Protein AF-A0A034WWI6-F1 (afdb_monomer_lite)

Sequence (137 aa):
ERFEHYDGLQKTLFYADNMKVIGRQRTINGTMRFLEDMGDEQFMLSVEMWSAQHGDDRLKPLPMGVPRIRICEGLKTYFVKIVQPSLVQGENTDFPYIPEEGLCPLPKGEYYFKNLILNTDPWPTQVPNGILKTKMT

Radius of gyration: 17.16 Å; chains: 1; bounding box: 44×51×40 Å

Structure (mmCIF, N/CA/C/O backbone):
data_AF-A0A034WWI6-F1
#
_entry.id   AF-A0A034WWI6-F1
#
loop_
_atom_site.group_PDB
_atom_site.id
_atom_site.type_symbol
_atom_site.label_atom_id
_atom_site.label_alt_id
_atom_site.label_comp_id
_atom_site.label_asym_id
_atom_site.label_entity_id
_atom_site.label_seq_id
_atom_site.pdbx_PDB_ins_code
_atom_site.Cartn_x
_atom_site.Cartn_y
_atom_site.Cartn_z
_atom_site.occupancy
_atom_site.B_iso_or_equiv
_atom_site.auth_seq_id
_atom_site.auth_comp_id
_atom_site.auth_asym_id
_atom_site.auth_atom_id
_atom_site.pdbx_PDB_model_num
ATOM 1 N N . GLU A 1 1 ? -25.569 -37.791 18.685 1.00 36.06 1 GLU A N 1
ATOM 2 C CA . GLU A 1 1 ? -24.378 -36.921 18.764 1.00 36.06 1 GLU A CA 1
ATOM 3 C C . GLU A 1 1 ? -23.964 -36.579 17.339 1.00 36.06 1 GLU A C 1
ATOM 5 O O . GLU A 1 1 ? -23.924 -37.485 16.513 1.00 36.06 1 GLU A O 1
ATOM 10 N N . ARG A 1 2 ? -23.810 -35.294 16.999 1.00 35.59 2 ARG A N 1
ATOM 11 C CA . ARG A 1 2 ? -23.519 -34.844 15.628 1.00 35.59 2 ARG A CA 1
ATOM 12 C C . ARG A 1 2 ? -22.198 -34.088 15.649 1.00 35.59 2 ARG A C 1
ATOM 14 O O . ARG A 1 2 ? -22.027 -33.203 16.477 1.00 35.59 2 ARG A O 1
ATOM 21 N N . PHE A 1 3 ? -21.284 -34.447 14.756 1.00 47.00 3 PHE A N 1
ATOM 22 C CA . PHE A 1 3 ? -20.093 -33.642 14.516 1.00 47.00 3 PHE A CA 1
ATOM 23 C C . PHE A 1 3 ? -20.506 -32.390 13.741 1.00 47.00 3 PHE A C 1
ATOM 25 O O . PHE A 1 3 ? -21.072 -32.490 12.649 1.00 47.00 3 PHE A O 1
ATOM 32 N N . GLU A 1 4 ? -20.256 -31.227 14.331 1.00 62.34 4 GLU A N 1
ATOM 33 C CA . GLU A 1 4 ? -20.360 -29.934 13.664 1.00 62.34 4 GLU A CA 1
ATOM 34 C C . GLU A 1 4 ? -18.995 -29.564 13.082 1.00 62.34 4 GLU A C 1
ATOM 36 O O . GLU A 1 4 ? -17.949 -29.839 13.673 1.00 62.34 4 GLU A O 1
ATOM 41 N N . HIS A 1 5 ? -19.012 -28.983 11.887 1.00 45.97 5 HIS A N 1
ATOM 42 C CA . HIS A 1 5 ? -17.833 -28.363 11.302 1.00 45.97 5 HIS A CA 1
ATOM 43 C C . HIS A 1 5 ? -17.770 -26.916 11.792 1.00 45.97 5 HIS A C 1
ATOM 45 O O . HIS A 1 5 ? -18.799 -26.256 11.914 1.00 45.97 5 HIS A O 1
ATOM 51 N N . TYR A 1 6 ? -16.562 -26.427 12.057 1.00 54.56 6 TYR A N 1
ATOM 52 C CA . TYR A 1 6 ? -16.308 -25.000 12.217 1.00 54.56 6 TYR A CA 1
ATOM 53 C C . TYR A 1 6 ? -15.925 -24.446 10.847 1.00 54.56 6 TYR A C 1
ATOM 55 O O . TYR A 1 6 ? -15.015 -24.982 10.208 1.00 54.56 6 TYR A O 1
ATOM 63 N N . ASP A 1 7 ? -16.609 -23.399 10.390 1.00 50.31 7 ASP A N 1
ATOM 64 C CA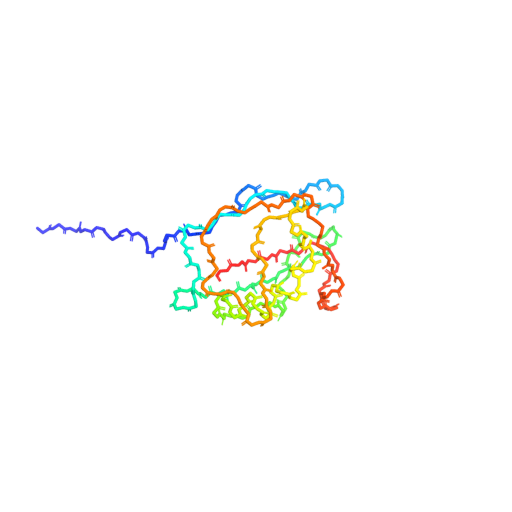 . ASP A 1 7 ? -16.199 -22.677 9.187 1.00 50.31 7 ASP A CA 1
ATOM 65 C C . ASP A 1 7 ? -14.749 -22.183 9.330 1.00 50.31 7 ASP A C 1
ATOM 67 O O . ASP A 1 7 ? -14.300 -21.779 10.407 1.00 50.31 7 ASP A O 1
ATOM 71 N N . GLY A 1 8 ? -13.992 -22.248 8.232 1.00 54.09 8 GLY A N 1
ATOM 72 C CA . GLY A 1 8 ? -12.591 -21.831 8.185 1.00 54.09 8 GLY A CA 1
ATOM 73 C C . GLY A 1 8 ? -12.384 -20.383 8.657 1.00 54.09 8 GLY A C 1
ATOM 74 O O . GLY A 1 8 ? -13.111 -19.470 8.278 1.00 54.09 8 GLY A O 1
ATOM 75 N N . LEU A 1 9 ? -11.349 -20.189 9.477 1.00 56.50 9 LEU A N 1
ATOM 76 C CA . LEU A 1 9 ? -11.201 -19.124 10.482 1.00 56.50 9 LEU A CA 1
ATOM 77 C C . LEU A 1 9 ? -10.818 -17.705 10.004 1.00 56.50 9 LEU A C 1
ATOM 79 O O . LEU A 1 9 ? -10.582 -16.849 10.855 1.00 56.50 9 LEU A O 1
ATOM 83 N N . GLN A 1 10 ? -10.718 -17.406 8.702 1.00 63.91 10 GLN A N 1
ATOM 84 C CA . GLN A 1 10 ? -10.258 -16.079 8.249 1.00 63.91 10 GLN A CA 1
ATOM 85 C C . GLN A 1 10 ? -11.050 -15.548 7.049 1.00 63.91 10 GLN A C 1
ATOM 87 O O . GLN A 1 10 ? -10.939 -16.040 5.930 1.00 63.91 10 GLN A O 1
ATOM 92 N N . LYS A 1 11 ? -11.835 -14.494 7.294 1.00 76.06 11 LYS A N 1
ATOM 93 C CA . LYS A 1 11 ? -12.540 -13.714 6.271 1.00 76.06 11 LYS A CA 1
ATOM 94 C C . LYS A 1 11 ? -11.542 -12.783 5.573 1.00 76.06 11 LYS A C 1
ATOM 96 O O . LYS A 1 11 ? -10.849 -12.016 6.235 1.00 76.06 11 LYS A O 1
ATOM 101 N N . THR A 1 12 ? -11.482 -12.809 4.242 1.00 82.44 12 THR A N 1
ATOM 102 C CA . THR A 1 12 ? -10.711 -11.822 3.468 1.00 82.44 12 THR A CA 1
ATOM 103 C C . THR A 1 12 ? -11.411 -10.463 3.526 1.00 82.44 12 THR A C 1
ATOM 105 O O . THR A 1 12 ? -12.553 -10.330 3.078 1.00 82.44 12 THR A O 1
ATOM 108 N N . LEU A 1 13 ? -10.729 -9.454 4.077 1.00 90.06 13 LEU A N 1
ATOM 109 C CA . LEU A 1 13 ? -11.262 -8.096 4.278 1.00 90.06 13 LEU A CA 1
ATOM 110 C C . LEU A 1 13 ? -10.624 -7.036 3.367 1.00 90.06 13 LEU A C 1
ATOM 112 O O . LEU A 1 13 ? -11.051 -5.883 3.382 1.00 90.06 13 LEU A O 1
ATOM 116 N N . PHE A 1 14 ? -9.648 -7.435 2.552 1.00 90.44 14 PHE A N 1
ATOM 117 C CA . PHE A 1 14 ? -8.951 -6.595 1.584 1.00 90.44 14 PHE A CA 1
ATOM 118 C C . PHE A 1 14 ? -8.958 -7.261 0.203 1.00 90.44 14 PHE A C 1
ATOM 120 O O . PHE A 1 14 ? -8.613 -8.436 0.084 1.00 90.44 14 PHE A O 1
ATOM 127 N N . TYR A 1 15 ? -9.338 -6.513 -0.833 1.00 92.44 15 TYR A N 1
ATOM 128 C CA . TYR A 1 15 ? -9.414 -6.983 -2.217 1.00 92.44 15 TYR A CA 1
ATOM 129 C C . TYR A 1 15 ? -8.686 -6.014 -3.149 1.00 92.44 15 TYR A C 1
ATOM 131 O O . TYR A 1 15 ? -8.833 -4.801 -3.023 1.00 92.44 15 TYR A O 1
ATOM 139 N N . ALA A 1 16 ? -7.920 -6.556 -4.095 1.00 91.38 16 ALA A N 1
ATOM 140 C CA . ALA A 1 16 ? -7.200 -5.800 -5.124 1.00 91.38 16 ALA A CA 1
ATOM 141 C C . ALA A 1 16 ? -7.230 -6.522 -6.486 1.00 91.38 16 ALA A C 1
ATOM 143 O O . ALA A 1 16 ? -6.345 -6.343 -7.317 1.00 91.38 16 ALA A O 1
ATOM 144 N N . ASP A 1 17 ? -8.233 -7.370 -6.718 1.00 90.06 17 ASP A N 1
ATOM 145 C CA . ASP A 1 17 ? -8.408 -8.170 -7.939 1.00 90.06 17 ASP A CA 1
ATOM 146 C C . ASP A 1 17 ? -8.613 -7.316 -9.202 1.00 90.06 17 ASP A C 1
ATOM 148 O O . ASP A 1 17 ? -8.259 -7.735 -10.306 1.00 90.06 17 ASP A O 1
ATOM 152 N N . ASN A 1 18 ? -9.092 -6.081 -9.037 1.00 91.00 18 ASN A N 1
ATOM 153 C CA . ASN A 1 18 ? -9.214 -5.110 -10.122 1.00 91.00 18 ASN A CA 1
ATOM 154 C C . ASN A 1 18 ? -7.908 -4.363 -10.437 1.00 91.00 18 ASN A C 1
ATOM 156 O O . ASN A 1 18 ? -7.879 -3.587 -11.393 1.00 91.00 18 ASN A O 1
ATOM 160 N N . MET A 1 19 ? -6.833 -4.583 -9.672 1.00 92.44 19 MET A N 1
ATOM 161 C CA . MET A 1 19 ? -5.548 -3.912 -9.862 1.00 92.44 19 MET A CA 1
ATOM 162 C C . MET A 1 19 ? -4.725 -4.557 -10.980 1.00 92.44 19 MET A C 1
ATOM 164 O O . MET A 1 19 ? -4.490 -5.765 -10.990 1.00 92.44 19 MET A O 1
ATOM 168 N N . LYS A 1 20 ? -4.248 -3.748 -11.930 1.00 92.81 20 LYS A N 1
ATOM 169 C CA . LYS A 1 20 ? -3.475 -4.200 -13.093 1.00 92.81 20 LYS A CA 1
ATOM 170 C C . LYS A 1 20 ? -2.311 -3.267 -13.384 1.00 92.81 20 LYS A C 1
ATOM 172 O O . LYS A 1 20 ? -2.443 -2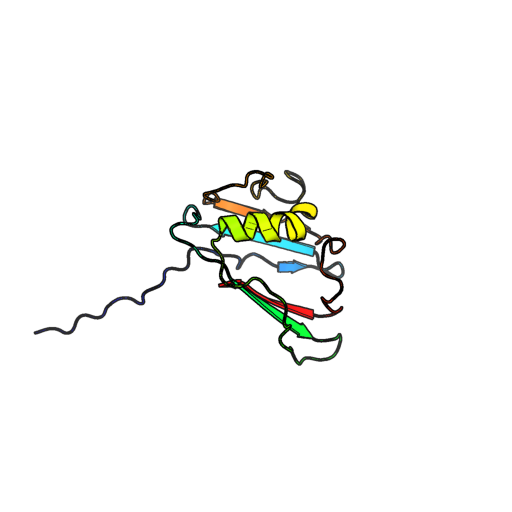.048 -13.317 1.00 92.81 20 LYS A O 1
ATOM 177 N N . VAL A 1 21 ? -1.191 -3.855 -13.797 1.00 90.50 21 VAL A N 1
ATOM 178 C CA . VAL A 1 21 ? -0.067 -3.123 -14.391 1.00 90.50 21 VAL A CA 1
ATOM 179 C C . VAL A 1 21 ? -0.289 -3.044 -15.902 1.00 90.50 21 VAL A C 1
ATOM 181 O O . VAL A 1 21 ? -0.380 -4.074 -16.571 1.00 90.50 21 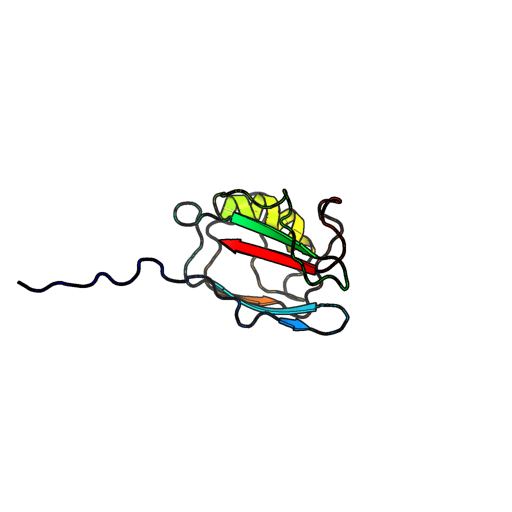VAL A O 1
ATOM 184 N N . ILE A 1 22 ? -0.384 -1.834 -16.448 1.00 90.50 22 ILE A N 1
ATOM 185 C CA . ILE A 1 22 ? -0.758 -1.564 -17.838 1.00 90.50 22 ILE A CA 1
ATOM 186 C C . ILE A 1 22 ? 0.417 -0.956 -18.612 1.00 90.50 22 ILE A C 1
ATOM 188 O O . ILE A 1 22 ? 1.129 -0.063 -18.150 1.00 90.50 22 ILE A O 1
ATOM 192 N N . GLY A 1 23 ? 0.586 -1.432 -19.848 1.00 83.31 23 GLY A N 1
ATOM 193 C CA . GLY A 1 23 ? 1.459 -0.817 -20.844 1.00 83.31 23 GLY A CA 1
ATOM 194 C C . GLY A 1 23 ? 2.959 -0.921 -20.550 1.00 83.31 23 GLY A C 1
ATOM 195 O O . GLY A 1 23 ? 3.413 -1.581 -19.614 1.00 83.31 23 GLY A O 1
ATOM 196 N N . ARG A 1 24 ? 3.755 -0.257 -21.399 1.00 80.50 24 ARG A N 1
ATOM 197 C CA . ARG A 1 24 ? 5.227 -0.264 -21.317 1.00 80.50 24 ARG A CA 1
ATOM 198 C C . ARG A 1 24 ? 5.760 0.559 -20.144 1.00 80.50 24 ARG A C 1
ATOM 200 O O . ARG A 1 24 ? 6.775 0.190 -19.569 1.00 80.50 24 ARG A O 1
ATOM 207 N N . GLN A 1 25 ? 5.065 1.639 -19.788 1.00 81.50 25 GLN A N 1
ATOM 208 C CA . GLN A 1 25 ? 5.399 2.492 -18.640 1.00 81.50 25 GLN A CA 1
ATOM 209 C C . GLN A 1 25 ? 5.064 1.841 -17.290 1.00 81.50 25 GLN A C 1
ATOM 211 O O . GLN A 1 25 ? 5.392 2.414 -16.260 1.00 81.50 25 GLN A O 1
ATOM 216 N N . ARG A 1 26 ? 4.449 0.645 -17.294 1.00 86.38 26 ARG A N 1
ATOM 217 C CA . ARG A 1 26 ? 4.087 -0.117 -16.090 1.00 86.38 26 ARG A CA 1
ATOM 218 C C . ARG A 1 26 ? 3.233 0.702 -15.116 1.00 86.38 26 ARG A C 1
ATOM 220 O O . ARG A 1 26 ? 3.471 0.682 -13.914 1.00 86.38 26 ARG A O 1
ATOM 227 N N . THR A 1 27 ? 2.229 1.401 -15.646 1.00 92.81 27 THR A N 1
ATOM 228 C CA . THR A 1 27 ? 1.289 2.163 -14.818 1.00 92.81 27 THR A CA 1
ATOM 229 C C . THR A 1 27 ? 0.347 1.220 -14.082 1.00 92.81 27 THR A C 1
ATOM 231 O O . THR A 1 27 ? -0.038 0.181 -14.611 1.00 92.81 27 THR A O 1
ATOM 234 N N . ILE A 1 28 ? -0.050 1.574 -12.868 1.00 94.38 28 ILE A N 1
ATOM 235 C CA . ILE A 1 28 ? -0.989 0.806 -12.057 1.00 94.38 28 ILE A CA 1
ATOM 236 C C . ILE A 1 28 ? -2.387 1.413 -12.224 1.00 94.38 28 ILE A C 1
ATOM 238 O O . ILE A 1 28 ? -2.570 2.626 -12.108 1.00 94.38 28 ILE A O 1
ATOM 242 N N . ASN A 1 29 ? -3.367 0.569 -12.540 1.00 95.44 29 ASN A N 1
ATOM 243 C CA . ASN A 1 29 ? -4.768 0.944 -12.703 1.00 95.44 29 ASN A CA 1
ATOM 244 C C . ASN A 1 29 ? -5.679 -0.078 -12.024 1.00 95.44 29 ASN A C 1
ATOM 246 O O . ASN A 1 29 ? -5.496 -1.278 -12.227 1.00 95.44 29 ASN A O 1
ATOM 250 N N . GLY A 1 30 ? -6.690 0.385 -11.295 1.00 95.38 30 GLY A N 1
ATOM 251 C CA . GLY A 1 30 ? -7.691 -0.484 -10.683 1.00 95.38 30 GLY A CA 1
ATOM 252 C C . GLY A 1 30 ? -8.271 0.084 -9.400 1.00 95.38 30 GLY A C 1
ATOM 253 O O . GLY A 1 30 ? -8.155 1.279 -9.133 1.00 95.38 30 GLY A O 1
ATOM 254 N N . THR A 1 31 ? -8.878 -0.789 -8.600 1.00 96.25 31 THR A N 1
ATOM 255 C CA . THR A 1 31 ? -9.426 -0.440 -7.287 1.00 96.25 31 THR A CA 1
ATOM 256 C C . THR A 1 31 ? -8.899 -1.363 -6.193 1.00 96.25 31 THR A C 1
ATOM 258 O O . THR A 1 31 ? -8.574 -2.528 -6.438 1.00 96.25 31 THR A O 1
ATOM 261 N N . MET A 1 32 ? -8.793 -0.820 -4.982 1.00 94.88 32 MET A N 1
ATOM 262 C CA . MET A 1 32 ? -8.564 -1.557 -3.742 1.00 94.88 32 MET A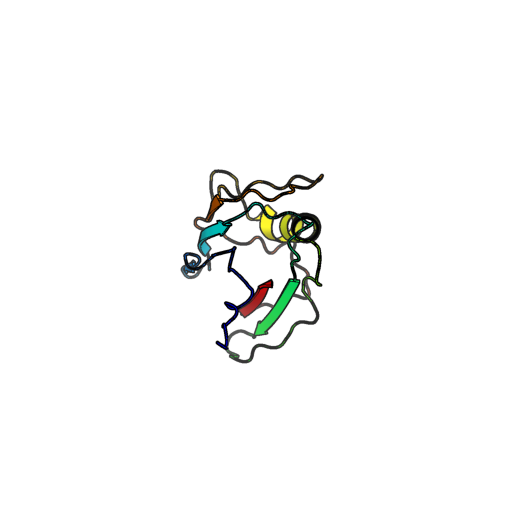 CA 1
ATOM 263 C C . MET A 1 32 ? -9.784 -1.397 -2.847 1.00 94.88 32 MET A C 1
ATOM 265 O O . MET A 1 32 ? -10.247 -0.279 -2.643 1.00 94.88 32 MET A O 1
ATOM 269 N N . ARG A 1 33 ? -10.283 -2.496 -2.285 1.00 96.31 33 ARG A N 1
ATOM 270 C CA . ARG A 1 33 ? -11.477 -2.499 -1.440 1.00 96.31 33 ARG A CA 1
ATOM 271 C C . ARG A 1 33 ? -11.175 -3.044 -0.051 1.00 96.31 33 ARG A C 1
ATOM 273 O O . ARG A 1 33 ? -10.757 -4.192 0.089 1.00 96.31 33 ARG A O 1
ATOM 280 N N . PHE A 1 34 ? -11.463 -2.234 0.959 1.00 94.75 34 PHE A N 1
ATOM 281 C CA . PHE A 1 34 ? -11.411 -2.561 2.380 1.00 94.75 34 PHE A CA 1
ATOM 282 C C . PHE A 1 34 ? -12.843 -2.742 2.888 1.00 94.75 34 PHE A C 1
ATOM 284 O O . PHE A 1 34 ? -13.676 -1.850 2.730 1.00 94.75 34 PHE A O 1
ATOM 291 N N . LEU A 1 35 ? -13.156 -3.905 3.460 1.00 94.31 35 LEU A N 1
ATOM 292 C CA . LEU A 1 35 ? -14.516 -4.214 3.922 1.00 94.31 35 LEU A CA 1
ATOM 293 C C . LEU A 1 35 ? -14.831 -3.671 5.322 1.00 94.31 35 LEU A C 1
ATOM 295 O O . LEU A 1 35 ? -16.003 -3.522 5.669 1.00 94.31 35 LEU A O 1
ATOM 299 N N . GLU A 1 36 ? -13.803 -3.389 6.117 1.00 94.94 36 GLU A N 1
ATOM 300 C CA . GLU A 1 36 ? -13.890 -2.944 7.509 1.00 94.94 36 GLU A CA 1
ATOM 301 C C . GLU A 1 36 ? -12.801 -1.894 7.768 1.00 94.94 36 GLU A C 1
ATOM 303 O O . GLU A 1 36 ? -11.831 -1.811 7.009 1.00 94.94 36 GLU A O 1
ATOM 308 N N . ASP A 1 37 ? -13.010 -1.048 8.779 1.00 96.25 37 ASP A N 1
ATOM 309 C CA . ASP A 1 37 ? -12.048 -0.006 9.137 1.00 96.25 37 ASP A CA 1
ATOM 310 C C . ASP A 1 37 ? -10.795 -0.686 9.706 1.00 96.25 37 ASP A C 1
ATOM 312 O O . ASP A 1 37 ? -10.877 -1.460 10.660 1.00 96.25 37 ASP A O 1
ATOM 316 N N . MET A 1 38 ? -9.630 -0.433 9.112 1.00 94.00 38 MET A N 1
ATOM 317 C CA . MET A 1 38 ? -8.404 -1.136 9.483 1.00 94.00 38 MET A CA 1
ATOM 318 C C . MET A 1 38 ? -7.706 -0.404 10.627 1.00 94.00 38 MET A C 1
ATOM 320 O O . MET A 1 38 ? -7.011 0.591 10.415 1.00 94.00 38 MET A O 1
ATOM 324 N N . GLY A 1 39 ? -7.918 -0.892 11.848 1.00 94.50 39 GLY A N 1
ATOM 325 C CA . GLY A 1 39 ? -7.274 -0.400 13.064 1.00 94.50 39 GLY A CA 1
ATOM 326 C C . GLY A 1 39 ? -6.168 -1.315 13.597 1.00 94.50 39 GLY A C 1
ATOM 327 O O . GLY A 1 39 ? -6.162 -2.528 13.379 1.00 94.50 39 GLY A O 1
ATOM 328 N N . ASP A 1 40 ? -5.263 -0.725 14.371 1.00 94.25 40 ASP A N 1
ATOM 329 C CA . ASP A 1 40 ? -4.102 -1.393 14.976 1.00 94.25 40 ASP A CA 1
ATOM 330 C C . ASP A 1 40 ? -4.444 -2.507 15.979 1.00 94.25 40 ASP A C 1
ATOM 332 O O . ASP A 1 40 ? -3.651 -3.427 16.168 1.00 94.25 40 ASP A O 1
ATOM 336 N N . GLU A 1 41 ? -5.624 -2.452 16.600 1.00 92.25 41 GLU A N 1
ATOM 337 C CA . GLU A 1 41 ? -6.082 -3.463 17.565 1.00 92.25 41 GLU A CA 1
ATOM 338 C C . GLU A 1 41 ? -6.415 -4.809 16.903 1.00 92.25 41 GLU A C 1
ATOM 340 O O . GLU A 1 41 ? -6.383 -5.858 17.544 1.00 92.25 41 GLU A O 1
ATOM 345 N N . GLN A 1 42 ? -6.760 -4.789 15.613 1.00 90.50 42 GLN A N 1
ATOM 346 C CA . GLN A 1 42 ? -7.297 -5.949 14.896 1.00 90.50 42 GLN A CA 1
ATOM 347 C C . GLN A 1 42 ? -6.364 -6.438 13.789 1.00 90.50 42 GLN A C 1
ATOM 349 O O . GLN A 1 42 ? -6.380 -7.624 13.451 1.00 90.50 42 GLN A O 1
ATOM 354 N N . PHE A 1 43 ? -5.548 -5.543 13.226 1.00 92.44 43 PHE A N 1
ATOM 355 C CA . PHE A 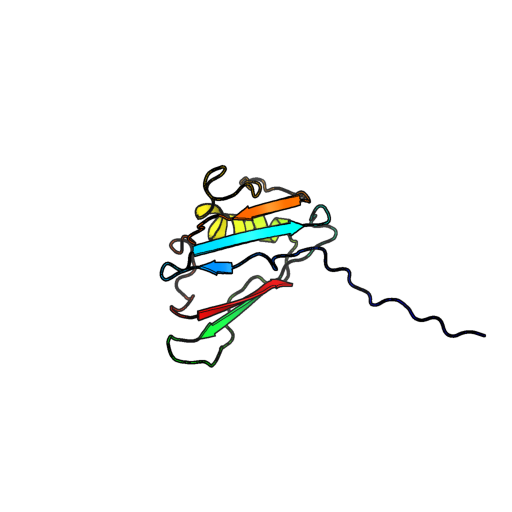1 43 ? -4.809 -5.814 12.003 1.00 92.44 43 PHE A CA 1
ATOM 356 C C . PHE A 1 43 ? -3.310 -5.591 12.163 1.00 92.44 43 PHE A C 1
ATOM 358 O O . PHE A 1 43 ? -2.829 -4.541 12.592 1.00 92.44 43 PHE A O 1
ATOM 365 N N . MET A 1 44 ? -2.568 -6.601 11.724 1.00 94.50 44 MET A N 1
ATOM 366 C CA . MET A 1 44 ? -1.124 -6.551 11.551 1.00 94.50 44 MET A CA 1
ATOM 367 C C . MET A 1 44 ? -0.819 -6.605 10.056 1.00 94.50 44 MET A C 1
ATOM 369 O O . MET A 1 44 ? -1.569 -7.207 9.296 1.00 94.50 44 MET A O 1
ATOM 373 N N . LEU A 1 45 ? 0.295 -6.005 9.661 1.00 93.44 45 LEU A N 1
ATOM 374 C CA . LEU A 1 45 ? 0.837 -6.012 8.315 1.00 93.44 45 LEU A CA 1
ATOM 375 C C . LEU A 1 45 ? 2.242 -6.608 8.345 1.00 93.44 45 LEU A C 1
ATOM 377 O O . LEU A 1 45 ? 3.060 -6.285 9.205 1.00 93.44 45 LEU A O 1
ATOM 381 N N . SER A 1 46 ? 2.545 -7.431 7.359 1.00 94.56 46 SER A N 1
ATOM 382 C CA . SER A 1 46 ? 3.892 -7.854 7.008 1.00 94.56 46 SER A CA 1
ATOM 383 C C . SER A 1 46 ? 4.056 -7.821 5.495 1.00 94.56 46 SER A C 1
ATOM 385 O O . SER A 1 46 ? 3.098 -8.039 4.750 1.00 94.56 46 SER A O 1
ATOM 387 N N . VAL A 1 47 ? 5.269 -7.526 5.031 1.00 94.12 47 VAL A N 1
ATOM 388 C CA . VAL A 1 47 ? 5.601 -7.528 3.606 1.00 94.12 47 VAL A CA 1
ATOM 389 C C . VAL A 1 47 ? 6.881 -8.312 3.398 1.00 94.12 47 VAL A C 1
ATOM 391 O O . VAL A 1 47 ? 7.955 -7.898 3.828 1.00 94.12 47 VAL A O 1
ATOM 394 N N . GLU A 1 48 ? 6.761 -9.428 2.697 1.00 94.94 48 GLU A N 1
ATOM 395 C CA . GLU A 1 48 ? 7.886 -10.215 2.208 1.00 94.94 48 GLU A CA 1
ATOM 396 C C . GLU A 1 48 ? 8.152 -9.855 0.742 1.00 94.94 48 GLU A C 1
ATOM 398 O O . GLU A 1 48 ? 7.212 -9.603 -0.022 1.00 94.94 48 GLU A O 1
ATOM 403 N N . MET A 1 49 ? 9.421 -9.827 0.331 1.00 93.31 49 MET A N 1
ATOM 404 C CA . MET A 1 49 ? 9.802 -9.412 -1.018 1.00 93.31 49 MET A CA 1
ATOM 405 C C . MET A 1 49 ? 10.743 -10.408 -1.686 1.00 93.31 49 MET A C 1
ATOM 407 O O . MET A 1 49 ? 11.622 -10.992 -1.056 1.00 93.31 49 MET A O 1
ATOM 411 N N . TRP A 1 50 ? 10.584 -10.555 -2.997 1.00 93.75 50 TRP A N 1
ATOM 412 C CA . TRP A 1 50 ? 11.452 -11.333 -3.869 1.00 93.75 50 TRP A CA 1
ATOM 413 C C . TRP A 1 50 ? 11.778 -10.525 -5.112 1.00 93.75 50 TRP A C 1
ATOM 415 O O . TRP A 1 50 ? 10.942 -9.764 -5.596 1.00 93.75 50 TRP A O 1
ATOM 425 N N . SER A 1 51 ? 12.962 -10.740 -5.672 1.00 92.25 51 SER A N 1
ATOM 426 C CA . SER A 1 51 ? 13.355 -10.124 -6.936 1.00 92.25 51 SER A CA 1
ATOM 427 C C . SER A 1 51 ? 13.846 -11.148 -7.943 1.00 92.25 51 SER A C 1
ATOM 429 O O . SER A 1 51 ? 14.382 -12.195 -7.575 1.00 92.25 51 SER A O 1
ATOM 431 N N . ALA A 1 52 ? 13.674 -10.825 -9.217 1.00 90.75 52 ALA A N 1
ATOM 432 C CA . ALA A 1 52 ? 14.312 -11.515 -10.323 1.00 90.75 52 ALA A CA 1
ATOM 433 C C . ALA A 1 52 ? 14.880 -10.487 -11.309 1.00 90.75 52 ALA A C 1
ATOM 435 O O . ALA A 1 52 ? 14.282 -9.430 -11.539 1.00 90.75 52 ALA A O 1
ATOM 436 N N . GLN A 1 53 ? 16.049 -10.784 -11.877 1.00 86.19 53 GLN A N 1
ATOM 437 C CA . GLN A 1 53 ? 16.651 -9.934 -12.903 1.00 86.19 53 GLN A CA 1
ATOM 438 C C . GLN A 1 53 ? 15.891 -10.069 -14.225 1.00 86.19 53 GLN A C 1
ATOM 440 O O . GLN A 1 53 ? 15.181 -11.043 -14.463 1.00 86.19 53 GLN A O 1
ATOM 445 N N . HIS A 1 54 ? 16.027 -9.077 -15.104 1.00 75.19 54 HIS A N 1
ATOM 446 C CA . HIS A 1 54 ? 15.361 -9.115 -16.401 1.00 75.19 54 HIS A CA 1
ATOM 447 C C . HIS A 1 54 ? 15.845 -10.319 -17.228 1.00 75.19 54 HIS A C 1
ATOM 449 O O . HIS A 1 54 ? 17.037 -10.434 -17.502 1.00 75.19 54 HIS A O 1
ATOM 455 N N . GLY A 1 55 ? 14.923 -11.204 -17.617 1.00 74.56 55 GLY A N 1
ATOM 456 C CA . GLY A 1 55 ? 15.238 -12.436 -18.351 1.00 74.56 55 GLY A CA 1
ATOM 457 C C . GLY A 1 55 ? 15.600 -13.644 -17.477 1.00 74.56 55 GLY A C 1
ATOM 458 O O . GLY A 1 55 ? 15.909 -14.697 -18.028 1.00 74.56 55 GLY A O 1
ATOM 459 N N . ASP A 1 56 ? 15.551 -13.516 -16.146 1.00 78.00 56 ASP A N 1
ATOM 460 C CA . ASP A 1 56 ? 15.605 -14.639 -15.205 1.00 78.00 56 ASP A CA 1
ATOM 461 C C . ASP A 1 56 ? 14.219 -14.828 -14.572 1.00 78.00 56 ASP A C 1
ATOM 463 O O . ASP A 1 56 ? 13.659 -13.898 -13.993 1.00 78.00 56 ASP A O 1
ATOM 467 N N . ASP A 1 57 ? 13.666 -16.035 -14.659 1.00 78.25 57 ASP A N 1
ATOM 468 C CA . ASP A 1 57 ? 12.362 -16.361 -14.071 1.00 78.25 57 ASP A CA 1
ATOM 469 C C . ASP A 1 57 ? 12.472 -16.767 -12.585 1.00 78.25 57 ASP A C 1
ATOM 471 O O . ASP A 1 57 ? 11.470 -17.052 -11.922 1.00 78.25 57 ASP A O 1
ATOM 475 N N . ARG A 1 58 ? 13.689 -16.814 -12.021 1.00 87.56 58 ARG A N 1
ATOM 476 C CA . ARG A 1 58 ? 13.926 -17.252 -10.638 1.00 87.56 58 ARG A CA 1
ATOM 477 C C . ARG A 1 58 ? 13.829 -16.097 -9.646 1.00 87.56 58 ARG A C 1
ATOM 479 O O . ARG A 1 58 ? 14.776 -15.343 -9.435 1.00 87.56 58 ARG A O 1
ATOM 486 N N . LEU A 1 59 ? 12.702 -16.037 -8.944 1.00 90.44 59 LEU A N 1
ATOM 487 C CA . LEU A 1 59 ? 12.493 -15.139 -7.809 1.00 90.44 59 LEU A CA 1
ATOM 488 C C . LEU A 1 59 ? 13.352 -15.548 -6.604 1.00 90.44 59 LEU A C 1
ATOM 490 O O . LEU A 1 59 ? 13.195 -16.640 -6.057 1.00 90.44 59 LEU A O 1
ATOM 494 N N . LYS A 1 60 ? 14.229 -14.650 -6.153 1.00 92.06 60 LYS A N 1
ATOM 495 C CA . LYS A 1 60 ? 15.063 -14.822 -4.954 1.00 92.06 60 LYS A CA 1
ATOM 496 C C . LYS A 1 60 ? 14.547 -13.935 -3.823 1.00 92.06 60 LYS A C 1
ATOM 498 O O . LYS A 1 60 ? 14.240 -12.772 -4.093 1.00 92.06 60 LYS A O 1
ATOM 503 N N . PRO A 1 61 ? 14.445 -14.446 -2.583 1.00 92.94 61 PRO A N 1
ATOM 504 C CA . PRO A 1 61 ? 13.996 -13.641 -1.455 1.00 92.94 61 PRO A CA 1
ATOM 505 C C . PRO A 1 61 ? 14.974 -12.494 -1.216 1.00 92.94 61 PRO A C 1
ATOM 507 O O . PRO A 1 61 ? 16.191 -12.671 -1.299 1.00 92.94 61 PRO A O 1
ATOM 510 N N . LEU A 1 62 ? 14.432 -11.320 -0.921 1.00 91.44 62 LEU A N 1
ATOM 511 C CA . LEU A 1 62 ? 15.210 -10.186 -0.463 1.00 91.44 62 LEU A CA 1
ATOM 512 C C . LEU A 1 62 ? 15.238 -10.188 1.071 1.00 91.44 62 LEU A C 1
ATOM 514 O O . LEU A 1 62 ? 14.218 -10.469 1.697 1.00 91.44 62 LEU A O 1
ATOM 518 N N . PRO A 1 63 ? 16.369 -9.826 1.700 1.00 87.25 63 PRO A N 1
ATOM 519 C CA . PRO A 1 63 ? 16.460 -9.702 3.158 1.00 87.25 63 PRO A CA 1
ATOM 520 C C . PRO A 1 63 ? 15.709 -8.473 3.699 1.00 87.25 63 PRO A C 1
ATOM 522 O O . PRO A 1 63 ? 15.752 -8.194 4.893 1.00 87.25 63 PRO A O 1
ATOM 525 N N . MET A 1 64 ? 15.058 -7.712 2.819 1.00 86.00 64 MET A N 1
ATOM 526 C CA . MET A 1 64 ? 14.345 -6.483 3.126 1.00 86.00 64 MET A CA 1
ATOM 527 C C . MET A 1 64 ? 12.842 -6.675 2.903 1.00 86.00 64 MET A C 1
ATOM 529 O O . MET A 1 64 ? 12.417 -7.414 2.015 1.00 86.00 64 MET A O 1
ATOM 533 N N . GLY A 1 65 ? 12.045 -5.992 3.715 1.00 88.56 65 GLY A N 1
ATOM 534 C CA . GLY A 1 65 ? 10.596 -6.127 3.779 1.00 88.56 65 GLY A CA 1
ATOM 535 C C . GLY A 1 65 ? 10.049 -5.331 4.956 1.00 88.56 65 GLY A C 1
ATOM 536 O O . GLY A 1 65 ? 10.780 -4.566 5.591 1.00 88.56 65 GLY A O 1
ATOM 537 N N . VAL A 1 66 ? 8.774 -5.531 5.262 1.00 92.56 66 VAL A N 1
ATOM 538 C CA . VAL A 1 66 ? 8.148 -4.985 6.466 1.00 92.56 66 VAL A CA 1
ATOM 539 C C . VAL A 1 66 ? 7.966 -6.142 7.446 1.00 92.56 66 VAL A C 1
ATOM 541 O O . VAL A 1 66 ? 7.204 -7.066 7.136 1.00 92.56 66 VAL A O 1
ATOM 544 N N . PRO A 1 67 ? 8.668 -6.151 8.597 1.00 93.56 67 PRO A N 1
ATOM 545 C CA . PRO A 1 67 ? 8.404 -7.144 9.629 1.00 93.56 67 PRO A CA 1
ATOM 546 C C . PRO A 1 67 ? 6.971 -6.977 10.138 1.00 93.56 67 PRO A C 1
ATOM 548 O O . PRO A 1 67 ? 6.368 -5.919 9.972 1.00 93.56 67 PRO A O 1
ATOM 551 N N . ARG A 1 68 ? 6.427 -8.016 10.776 1.00 95.25 68 ARG A N 1
ATOM 552 C CA . ARG A 1 68 ? 5.061 -7.976 11.305 1.00 95.25 68 ARG A CA 1
ATOM 553 C C . ARG A 1 68 ? 4.891 -6.789 12.263 1.00 95.25 68 ARG A C 1
ATOM 555 O O . ARG A 1 68 ? 5.475 -6.779 13.342 1.00 95.25 68 ARG A O 1
ATOM 562 N N . ILE A 1 69 ? 4.078 -5.821 11.859 1.00 96.00 69 ILE A N 1
ATOM 563 C CA . ILE A 1 69 ? 3.846 -4.540 12.536 1.00 96.00 69 ILE A CA 1
ATOM 564 C C . ILE A 1 69 ? 2.347 -4.237 12.548 1.00 96.00 69 ILE A C 1
ATOM 566 O O . ILE A 1 69 ? 1.604 -4.814 11.759 1.00 96.00 69 ILE A O 1
ATOM 570 N N . ARG A 1 70 ? 1.872 -3.369 13.440 1.00 95.75 70 ARG A N 1
ATOM 571 C CA . ARG A 1 70 ? 0.470 -2.928 13.415 1.00 95.75 70 ARG A CA 1
ATOM 572 C C . ARG A 1 70 ? 0.185 -2.146 12.131 1.00 95.75 70 ARG A C 1
ATOM 574 O O . ARG A 1 70 ? 1.071 -1.447 11.636 1.00 95.75 70 ARG A O 1
ATOM 581 N N . ILE A 1 71 ? -1.003 -2.307 11.547 1.00 94.19 71 ILE A N 1
ATOM 582 C CA . ILE A 1 71 ? -1.275 -1.826 10.184 1.00 94.19 71 ILE A CA 1
ATOM 583 C C . ILE A 1 71 ? -1.080 -0.311 10.026 1.00 94.19 71 ILE A C 1
ATOM 585 O O . ILE A 1 71 ? -0.415 0.113 9.082 1.00 94.19 71 ILE A O 1
ATOM 589 N N . CYS A 1 72 ? -1.575 0.506 10.953 1.00 94.38 72 CYS A N 1
ATOM 590 C CA . CYS A 1 72 ? -1.468 1.960 10.896 1.00 94.38 72 CYS A CA 1
ATOM 591 C C . CYS A 1 72 ? -0.028 2.416 11.143 1.00 94.38 72 CYS A C 1
ATOM 593 O O . CYS A 1 72 ? 0.463 3.322 10.468 1.00 94.38 72 CYS A O 1
ATOM 595 N N . GLU A 1 73 ? 0.692 1.743 12.042 1.00 94.50 73 GLU A N 1
ATOM 596 C CA . GLU A 1 73 ? 2.124 1.970 12.244 1.00 94.50 73 GLU A CA 1
ATOM 597 C C . GLU A 1 73 ? 2.932 1.632 10.978 1.00 94.50 73 GLU A C 1
ATOM 599 O O . GLU A 1 73 ? 3.823 2.391 10.584 1.00 94.50 73 GLU A O 1
ATOM 604 N N . GLY A 1 74 ? 2.581 0.545 10.287 1.00 93.88 74 GLY A N 1
ATOM 605 C CA . GLY A 1 74 ? 3.165 0.162 9.004 1.00 93.88 74 GLY A CA 1
ATOM 606 C C . GLY A 1 74 ? 2.879 1.183 7.899 1.00 93.88 74 GLY A C 1
ATOM 607 O O . GLY A 1 74 ? 3.792 1.572 7.166 1.00 93.88 74 GLY A O 1
ATOM 608 N N . LEU A 1 75 ? 1.641 1.676 7.810 1.00 94.69 75 LEU A N 1
ATOM 609 C CA . LEU A 1 75 ? 1.265 2.720 6.856 1.00 94.69 75 LEU A CA 1
ATOM 610 C C . LEU A 1 75 ? 2.039 4.024 7.118 1.00 94.69 75 LEU A C 1
ATOM 612 O O . LEU A 1 75 ? 2.664 4.578 6.214 1.00 94.69 75 LEU A O 1
ATOM 616 N N . LYS A 1 76 ? 2.090 4.475 8.372 1.00 94.81 76 LYS A N 1
ATOM 617 C CA . LYS A 1 76 ? 2.843 5.670 8.769 1.00 94.81 76 LYS A CA 1
ATOM 618 C C . LYS A 1 76 ? 4.347 5.532 8.507 1.00 94.81 76 LYS A C 1
ATOM 620 O O . LYS A 1 76 ? 4.989 6.472 8.046 1.00 94.81 76 LYS A O 1
ATOM 625 N N . THR A 1 77 ? 4.922 4.367 8.793 1.00 92.75 77 THR A N 1
ATOM 626 C CA . THR A 1 77 ? 6.376 4.157 8.712 1.00 92.75 77 THR A CA 1
ATOM 627 C C . THR A 1 77 ? 6.859 3.932 7.282 1.00 92.75 77 THR A C 1
ATOM 629 O O . THR A 1 77 ? 7.901 4.473 6.902 1.00 92.75 77 THR A O 1
ATOM 632 N N . TYR A 1 78 ? 6.121 3.140 6.499 1.00 93.00 78 TYR A N 1
ATOM 633 C CA . TYR A 1 78 ? 6.546 2.674 5.178 1.00 93.00 78 TYR A CA 1
ATOM 634 C C . TYR A 1 78 ? 5.714 3.275 4.044 1.00 93.00 78 TYR A C 1
ATOM 636 O O . TYR A 1 78 ? 6.288 3.831 3.109 1.00 93.00 78 TYR A O 1
ATOM 644 N N . PHE A 1 79 ? 4.380 3.212 4.113 1.00 93.75 79 PHE A N 1
ATOM 645 C CA . PHE A 1 79 ? 3.522 3.686 3.018 1.00 93.75 79 PHE A CA 1
ATOM 646 C C . PHE A 1 79 ? 3.696 5.186 2.762 1.00 93.75 79 PHE A C 1
ATOM 648 O O . PHE A 1 79 ? 3.917 5.574 1.615 1.00 93.75 79 PHE A O 1
ATOM 655 N N . VAL A 1 80 ? 3.694 6.013 3.814 1.00 94.75 80 VAL A N 1
ATOM 656 C CA . VAL A 1 80 ? 3.887 7.474 3.711 1.00 94.75 80 VAL A CA 1
ATOM 657 C C . VAL A 1 80 ? 5.207 7.839 3.025 1.00 94.75 80 VAL A C 1
ATOM 659 O O . VAL A 1 80 ? 5.277 8.831 2.307 1.00 94.75 80 VAL A O 1
ATOM 662 N N . LYS A 1 81 ? 6.257 7.031 3.206 1.00 92.31 81 LYS A N 1
ATOM 663 C CA . LYS A 1 81 ? 7.588 7.306 2.645 1.00 92.31 81 LYS A CA 1
ATOM 664 C C . LYS A 1 81 ? 7.772 6.754 1.236 1.00 92.31 81 LYS A C 1
ATOM 666 O O . LYS A 1 81 ? 8.458 7.373 0.434 1.00 92.31 81 LYS A O 1
ATOM 671 N N . ILE A 1 82 ? 7.199 5.586 0.949 1.00 91.31 82 ILE A N 1
ATOM 672 C CA . ILE A 1 82 ? 7.514 4.807 -0.258 1.00 91.31 82 ILE A CA 1
ATOM 673 C C . ILE A 1 82 ? 6.418 4.911 -1.320 1.00 91.31 82 ILE A C 1
ATOM 675 O O . ILE A 1 82 ? 6.717 4.968 -2.510 1.00 91.31 82 ILE A O 1
ATOM 679 N N . VAL A 1 83 ? 5.149 4.925 -0.908 1.00 93.31 83 VAL A N 1
ATOM 680 C CA . VAL A 1 83 ? 4.001 4.822 -1.822 1.00 93.31 83 VAL A CA 1
ATOM 681 C C . VAL A 1 83 ? 3.271 6.153 -1.945 1.00 93.31 83 VAL A C 1
ATOM 683 O O . VAL A 1 83 ? 3.039 6.605 -3.063 1.00 93.31 83 VAL A O 1
ATOM 686 N N . GLN A 1 84 ? 2.974 6.818 -0.824 1.00 95.56 84 GLN A N 1
ATOM 687 C CA . GLN A 1 84 ? 2.241 8.088 -0.796 1.00 95.56 84 GLN A CA 1
ATOM 688 C C . GLN A 1 84 ? 2.844 9.197 -1.679 1.00 95.56 84 GLN A C 1
ATOM 690 O O . GLN A 1 84 ? 2.055 9.904 -2.297 1.00 95.56 84 GLN A O 1
ATOM 695 N N . PRO A 1 85 ? 4.179 9.336 -1.855 1.00 96.12 85 PRO A N 1
ATOM 696 C CA . PRO A 1 85 ? 4.744 10.333 -2.774 1.00 96.12 85 PRO A CA 1
ATOM 697 C C . PRO A 1 85 ? 4.377 10.113 -4.248 1.00 96.12 85 PRO A C 1
ATOM 699 O O . PRO A 1 85 ? 4.589 10.996 -5.073 1.00 96.12 85 PRO A O 1
ATOM 702 N N . SER A 1 86 ? 3.856 8.933 -4.589 1.00 96.00 86 SER A N 1
ATOM 703 C CA . SER A 1 86 ? 3.348 8.606 -5.926 1.00 96.00 86 SER A CA 1
ATOM 704 C C . SER A 1 86 ? 1.874 8.992 -6.099 1.00 96.00 86 SER A C 1
ATOM 706 O O . SER A 1 86 ? 1.354 8.973 -7.214 1.00 96.00 86 SER A O 1
ATOM 708 N N . LEU A 1 87 ? 1.175 9.291 -5.001 1.00 96.19 87 LEU A N 1
ATOM 709 C CA . LEU A 1 87 ? -0.263 9.525 -4.970 1.00 96.19 87 LEU A CA 1
ATOM 710 C C . LEU A 1 87 ? -0.563 11.021 -5.021 1.00 96.19 87 LEU A C 1
ATOM 712 O O . LEU A 1 87 ? -0.104 11.792 -4.181 1.00 96.19 87 LEU A O 1
ATOM 716 N N . VAL A 1 88 ? -1.390 11.414 -5.983 1.00 95.75 88 VAL A N 1
ATOM 717 C CA . VAL A 1 88 ? -1.879 12.781 -6.148 1.00 95.75 88 VAL A CA 1
ATOM 718 C C . VAL A 1 88 ? -3.397 12.756 -6.019 1.00 95.75 88 VAL A C 1
ATOM 720 O O . VAL A 1 88 ? -4.108 12.216 -6.873 1.00 95.75 88 VAL A O 1
ATOM 723 N N . GLN A 1 89 ? -3.882 13.321 -4.911 1.00 94.56 89 GLN A N 1
ATOM 724 C CA . GLN A 1 89 ? -5.298 13.335 -4.548 1.00 94.56 89 GLN A CA 1
ATOM 725 C C . GLN A 1 89 ? -6.146 13.992 -5.637 1.00 94.56 89 GLN A C 1
ATOM 727 O O . GLN A 1 89 ? -5.855 15.106 -6.071 1.00 94.56 89 GLN A O 1
ATOM 732 N N . GLY A 1 90 ? -7.200 13.302 -6.071 1.00 92.12 90 GLY A N 1
ATOM 733 C CA . GLY A 1 90 ? -8.117 13.783 -7.107 1.00 92.12 90 GLY A CA 1
ATOM 734 C C . GLY A 1 90 ? -7.576 13.705 -8.539 1.00 92.12 90 GLY A C 1
ATOM 735 O O . GLY A 1 90 ? -8.339 13.927 -9.478 1.00 92.12 90 GLY A O 1
ATOM 736 N N . GLU A 1 91 ? -6.299 13.360 -8.729 1.00 96.06 91 GLU A N 1
ATOM 737 C CA . GLU A 1 91 ? -5.712 13.132 -10.052 1.00 96.06 91 GLU A CA 1
ATOM 738 C C . GLU A 1 91 ? -5.594 11.636 -10.348 1.00 96.06 91 GLU A C 1
ATOM 740 O O . GLU A 1 91 ? -6.182 11.138 -11.315 1.00 96.06 91 GLU A O 1
ATOM 745 N N . ASN A 1 92 ? -4.846 10.910 -9.511 1.00 96.50 92 ASN A N 1
ATOM 746 C CA . ASN A 1 92 ? -4.553 9.497 -9.733 1.00 96.50 92 ASN A CA 1
ATOM 747 C C . ASN A 1 92 ? -5.132 8.567 -8.661 1.00 96.50 92 ASN A C 1
ATOM 749 O O . ASN A 1 92 ? -5.096 7.354 -8.859 1.00 96.50 92 ASN A O 1
ATOM 753 N N . THR A 1 93 ? -5.690 9.100 -7.571 1.00 97.62 93 THR A N 1
ATOM 754 C CA . THR A 1 93 ? -6.346 8.311 -6.522 1.00 97.62 93 THR A CA 1
ATOM 755 C C . THR A 1 93 ? -7.293 9.152 -5.658 1.00 97.62 93 THR A C 1
ATOM 757 O O . THR A 1 93 ? -7.156 10.375 -5.580 1.00 97.62 93 THR A O 1
ATOM 760 N N . ASP A 1 94 ? -8.222 8.481 -4.981 1.00 97.31 94 ASP A N 1
ATOM 761 C CA . ASP A 1 94 ? -9.001 8.967 -3.833 1.00 97.31 94 ASP A CA 1
ATOM 762 C C . ASP A 1 94 ? -8.651 8.239 -2.519 1.00 97.31 94 ASP A C 1
ATOM 764 O O . ASP A 1 94 ? -9.341 8.403 -1.511 1.00 97.31 94 ASP A O 1
ATOM 768 N N . PHE A 1 95 ? -7.587 7.427 -2.513 1.00 96.50 95 PHE A N 1
ATOM 769 C CA . PHE A 1 95 ? -7.095 6.779 -1.302 1.00 96.50 95 PHE A CA 1
ATOM 770 C C . PHE A 1 95 ? -6.732 7.844 -0.261 1.00 96.50 95 PHE A C 1
ATOM 772 O O . PHE A 1 95 ? -6.040 8.800 -0.611 1.00 96.50 95 PHE A O 1
ATOM 779 N N . PRO A 1 96 ? -7.146 7.715 1.010 1.00 94.75 96 PRO A N 1
ATOM 780 C CA . PRO A 1 96 ? -6.999 8.786 1.982 1.00 94.75 96 PRO A CA 1
ATOM 781 C C . PRO A 1 96 ? -5.531 9.160 2.200 1.00 94.75 96 PRO A C 1
ATOM 783 O O . PRO A 1 96 ? -4.662 8.305 2.378 1.00 94.75 96 PRO A O 1
ATOM 786 N N . TYR A 1 97 ? -5.263 10.465 2.206 1.00 95.38 97 TYR A N 1
ATOM 787 C CA . TYR A 1 97 ? -3.945 10.986 2.542 1.00 95.38 97 TYR A CA 1
ATOM 788 C C . TYR A 1 97 ? -3.637 10.717 4.019 1.00 95.38 97 TYR A C 1
ATOM 790 O O . TYR A 1 97 ? -4.433 11.064 4.894 1.00 95.38 97 TYR A O 1
ATOM 798 N N . ILE A 1 98 ? -2.479 10.119 4.298 1.00 95.50 98 ILE A N 1
ATOM 799 C CA . ILE A 1 98 ? -2.036 9.802 5.655 1.00 95.50 98 ILE A CA 1
ATOM 800 C C . ILE A 1 98 ? -1.094 10.920 6.125 1.00 95.50 98 ILE A C 1
ATOM 802 O O . ILE A 1 98 ? -0.002 11.068 5.564 1.00 95.50 98 ILE A O 1
ATOM 806 N N . PRO A 1 99 ? -1.488 11.726 7.128 1.00 93.69 99 PRO A N 1
ATOM 807 C CA . PRO A 1 99 ? -0.657 12.808 7.640 1.00 93.69 99 PRO A CA 1
ATOM 808 C C . PRO A 1 99 ? 0.467 12.271 8.543 1.00 93.69 99 PRO A C 1
ATOM 810 O O . PRO A 1 99 ? 0.532 11.076 8.839 1.00 93.69 99 PRO A O 1
ATOM 813 N N . GLU A 1 100 ? 1.372 13.146 8.986 1.00 89.00 100 GLU A N 1
ATOM 814 C CA . GLU A 1 100 ? 2.545 12.752 9.783 1.00 89.00 100 GLU A CA 1
ATOM 815 C C . GLU A 1 100 ? 2.153 12.165 11.148 1.00 89.00 100 GLU A C 1
ATOM 817 O O . GLU A 1 100 ? 2.766 11.210 11.630 1.00 89.00 100 GLU A O 1
ATOM 822 N N . GLU A 1 101 ? 1.084 12.672 11.758 1.00 90.00 101 GLU A N 1
ATOM 823 C CA . GLU A 1 101 ? 0.490 12.103 12.964 1.00 90.00 101 GLU A CA 1
ATOM 824 C C . GLU A 1 101 ? -0.016 10.667 12.736 1.00 90.00 101 GLU A C 1
ATOM 826 O O . GLU A 1 101 ? 0.073 9.840 13.649 1.00 90.00 101 GLU A O 1
ATOM 831 N N . GLY A 1 102 ? -0.368 10.319 11.497 1.00 91.12 102 GLY A N 1
ATOM 832 C CA . GLY A 1 102 ? -0.933 9.041 11.078 1.00 91.12 102 GLY A CA 1
ATOM 833 C C . GLY A 1 102 ? -2.441 9.126 10.838 1.00 91.12 102 GLY A C 1
ATOM 834 O O . GLY A 1 102 ? -3.108 10.069 11.251 1.00 91.12 102 GLY A O 1
ATOM 835 N N . LEU A 1 103 ? -2.986 8.112 10.167 1.00 92.88 103 LEU A N 1
ATOM 836 C CA . LEU A 1 103 ? -4.421 7.953 9.943 1.00 92.88 103 LEU A CA 1
ATOM 837 C C . LEU A 1 103 ? -4.823 6.562 10.425 1.00 92.88 103 LEU A C 1
ATOM 839 O O . LEU A 1 103 ? -4.424 5.565 9.825 1.00 92.88 103 LEU A O 1
ATOM 843 N N . CYS A 1 104 ? -5.566 6.506 11.529 1.00 93.62 104 CYS A N 1
ATOM 844 C CA . CYS A 1 104 ? -6.050 5.256 12.101 1.00 93.62 104 CYS A CA 1
ATOM 845 C C . CYS A 1 104 ? -7.415 5.469 12.789 1.00 93.62 104 CYS A C 1
ATOM 847 O O . CYS A 1 104 ? -7.552 6.435 13.543 1.00 93.62 104 CYS A O 1
ATOM 849 N N . PRO A 1 105 ? -8.403 4.582 12.577 1.00 95.50 105 PRO A N 1
ATOM 850 C CA . PRO A 1 105 ? -8.353 3.464 11.637 1.00 95.50 105 PRO A CA 1
ATOM 851 C C . PRO A 1 105 ? -8.316 3.953 10.180 1.00 95.50 105 PRO A C 1
ATOM 853 O O . PRO A 1 105 ? -8.844 5.021 9.864 1.00 95.50 105 PRO A O 1
ATOM 856 N N . LEU A 1 106 ? -7.682 3.182 9.291 1.00 95.75 106 LEU A N 1
ATOM 857 C CA . LEU A 1 106 ? -7.804 3.427 7.855 1.00 95.75 106 LEU A CA 1
ATOM 858 C C . LEU A 1 106 ? -9.261 3.127 7.460 1.00 95.75 106 LEU A C 1
ATOM 860 O O . LEU A 1 106 ? -9.703 1.995 7.679 1.00 95.75 106 LEU A O 1
ATOM 864 N N . PRO A 1 107 ? -10.012 4.093 6.906 1.00 96.81 107 PRO A N 1
ATOM 865 C CA . PRO A 1 107 ? -11.431 3.893 6.652 1.00 96.81 107 PRO A CA 1
ATOM 866 C C . PRO A 1 107 ? -11.691 2.754 5.663 1.00 96.81 107 PRO A C 1
ATOM 868 O O . PRO A 1 107 ? -10.947 2.550 4.701 1.00 96.81 107 PRO A O 1
ATOM 871 N N . LYS A 1 108 ? -12.781 2.020 5.882 1.00 97.00 108 LYS A N 1
ATOM 872 C CA . LYS A 1 108 ? -13.306 1.076 4.900 1.00 97.00 108 LYS A CA 1
ATOM 873 C C . LYS A 1 108 ? -13.802 1.823 3.670 1.00 97.00 108 LYS A C 1
ATOM 875 O O . LYS A 1 108 ? -14.332 2.932 3.760 1.00 97.00 108 LYS A O 1
ATOM 880 N N . GLY A 1 109 ? -13.720 1.172 2.523 1.00 97.31 109 GLY A N 1
ATOM 881 C CA . GLY A 1 109 ? -14.126 1.778 1.268 1.00 97.31 109 GLY A CA 1
ATOM 882 C C . GLY A 1 109 ? -13.496 1.100 0.071 1.00 97.31 109 GLY A C 1
ATOM 883 O O . GLY A 1 109 ? -12.681 0.185 0.201 1.00 97.31 109 GLY A O 1
ATOM 884 N N . GLU A 1 110 ? -13.902 1.555 -1.105 1.00 97.88 110 GLU A N 1
ATOM 885 C CA . GLU A 1 110 ? -13.252 1.221 -2.361 1.00 97.88 110 GLU A CA 1
ATOM 886 C C . GLU A 1 110 ? -12.538 2.467 -2.872 1.00 97.88 110 GLU A C 1
ATOM 888 O O . GLU A 1 110 ? -13.165 3.513 -3.006 1.00 97.88 110 GLU A O 1
ATOM 893 N N . TYR A 1 111 ? -11.238 2.340 -3.124 1.00 97.31 111 TYR A N 1
ATOM 894 C CA . TYR A 1 111 ? -10.368 3.425 -3.558 1.00 97.31 111 TYR A CA 1
ATOM 895 C C . TYR A 1 111 ? -9.795 3.108 -4.929 1.00 97.31 111 TYR A C 1
ATOM 897 O O . TYR A 1 111 ? -9.345 1.981 -5.171 1.00 97.31 111 TYR A O 1
ATOM 905 N N . TYR A 1 112 ? -9.790 4.086 -5.826 1.00 97.50 112 TYR A N 1
ATOM 906 C CA . TYR A 1 112 ? -9.252 3.923 -7.168 1.00 97.50 112 TYR A CA 1
ATOM 907 C C . TYR A 1 112 ? -7.791 4.347 -7.254 1.00 97.50 112 TYR A C 1
ATOM 909 O O . TYR A 1 112 ? -7.312 5.229 -6.545 1.00 97.50 112 TYR A O 1
ATOM 917 N N . PHE A 1 113 ? -7.093 3.739 -8.205 1.00 97.25 113 PHE A N 1
ATOM 918 C CA . PHE A 1 113 ? -5.776 4.147 -8.661 1.00 97.25 113 PHE A CA 1
ATOM 919 C C . PHE A 1 113 ? -5.817 4.195 -10.184 1.00 97.25 113 PHE A C 1
ATOM 921 O O . PHE A 1 113 ? -6.194 3.215 -10.830 1.00 97.25 113 PHE A O 1
ATOM 928 N N . LYS A 1 114 ? -5.475 5.341 -10.769 1.00 96.06 114 LYS A N 1
ATOM 929 C CA . LYS A 1 114 ? -5.583 5.593 -12.206 1.00 96.06 114 LYS A CA 1
ATOM 930 C C . LYS A 1 114 ? -4.247 6.060 -12.753 1.00 96.06 114 LYS A C 1
ATOM 932 O O . LYS A 1 114 ? -3.763 7.121 -12.386 1.00 96.06 114 LYS A O 1
ATOM 937 N N . ASN A 1 115 ? -3.690 5.296 -13.687 1.00 95.06 115 ASN A N 1
ATOM 938 C CA . ASN A 1 115 ? -2.409 5.582 -14.335 1.00 95.06 115 ASN A CA 1
ATOM 939 C C . ASN A 1 115 ? -1.273 5.889 -13.345 1.00 95.06 115 ASN A C 1
ATOM 941 O O . ASN A 1 115 ? -0.395 6.697 -13.637 1.00 95.06 115 ASN A O 1
ATOM 945 N N . LEU A 1 116 ? -1.282 5.236 -12.184 1.00 95.06 116 LEU A N 1
ATOM 946 C CA . LEU A 1 116 ? -0.308 5.473 -11.130 1.00 95.06 116 LEU A CA 1
ATOM 947 C C . LEU A 1 116 ? 1.081 5.001 -11.578 1.00 95.06 116 LEU A C 1
ATOM 949 O O . LEU A 1 116 ? 1.262 3.837 -11.934 1.00 95.06 116 LEU A O 1
ATOM 953 N N . ILE A 1 117 ? 2.066 5.893 -11.524 1.00 93.69 117 ILE A N 1
ATOM 954 C CA . ILE A 1 117 ? 3.486 5.562 -11.675 1.00 93.69 117 ILE A CA 1
ATOM 955 C C . ILE A 1 117 ? 4.115 5.672 -10.293 1.00 93.69 117 ILE A C 1
ATOM 957 O O . ILE A 1 117 ? 3.996 6.709 -9.646 1.00 93.69 117 ILE A O 1
ATOM 961 N N . LEU A 1 118 ? 4.769 4.604 -9.839 1.00 91.81 118 LEU A N 1
ATOM 962 C CA . LEU A 1 118 ? 5.455 4.616 -8.552 1.00 91.81 118 LEU A CA 1
ATOM 963 C C . LEU A 1 118 ? 6.703 5.499 -8.637 1.00 91.81 118 LEU A C 1
ATOM 965 O O . LEU A 1 118 ? 7.571 5.270 -9.478 1.00 91.81 118 LEU A O 1
ATOM 969 N N . ASN A 1 119 ? 6.794 6.482 -7.745 1.00 92.88 119 ASN A N 1
ATOM 970 C CA . ASN A 1 119 ? 8.017 7.225 -7.505 1.00 92.88 119 ASN A CA 1
ATOM 971 C C . ASN A 1 119 ? 9.006 6.314 -6.767 1.00 92.88 119 ASN A C 1
ATOM 973 O O . ASN A 1 119 ? 8.769 5.920 -5.623 1.00 92.88 119 ASN A O 1
ATOM 977 N N . THR A 1 120 ? 10.106 5.972 -7.435 1.00 90.06 120 THR A N 1
ATOM 978 C CA . THR A 1 120 ? 11.145 5.094 -6.889 1.00 90.06 120 THR A CA 1
ATOM 979 C C . THR A 1 120 ? 12.280 5.840 -6.194 1.00 90.06 120 THR A C 1
ATOM 981 O O . THR A 1 120 ? 13.114 5.196 -5.568 1.00 90.06 120 THR A O 1
ATOM 984 N N . ASP A 1 121 ? 12.315 7.172 -6.243 1.00 91.94 121 ASP A N 1
ATOM 985 C CA . ASP A 1 121 ? 13.356 7.975 -5.590 1.00 91.94 121 ASP A CA 1
ATOM 986 C C . ASP A 1 121 ? 13.494 7.708 -4.076 1.00 91.94 121 ASP A C 1
ATOM 988 O O . ASP A 1 121 ? 14.628 7.621 -3.600 1.00 91.94 121 ASP A O 1
ATOM 992 N N . PRO A 1 122 ? 12.408 7.526 -3.287 1.00 91.12 122 PRO A N 1
ATOM 993 C CA . PRO A 1 122 ? 12.536 7.248 -1.856 1.00 91.12 122 PRO A CA 1
ATOM 994 C C . PRO A 1 122 ? 12.835 5.774 -1.541 1.00 91.12 122 PRO A C 1
ATOM 996 O O . PRO A 1 122 ? 12.903 5.398 -0.368 1.00 91.12 122 PRO A O 1
ATOM 999 N N . TRP A 1 123 ? 12.963 4.909 -2.552 1.00 89.19 123 TRP A N 1
ATOM 1000 C CA . TRP A 1 123 ? 13.145 3.481 -2.325 1.00 89.19 123 TRP A CA 1
ATOM 1001 C C . TRP A 1 123 ? 14.568 3.180 -1.844 1.00 89.19 123 TRP A C 1
ATOM 1003 O O . TRP A 1 123 ? 15.522 3.840 -2.261 1.00 89.19 123 TRP A O 1
ATOM 1013 N N . PRO A 1 124 ? 14.753 2.161 -0.984 1.00 88.00 124 PRO A N 1
ATOM 1014 C CA . PRO A 1 124 ? 16.090 1.761 -0.577 1.00 88.00 124 PRO A CA 1
ATOM 1015 C C . PRO A 1 124 ? 16.929 1.346 -1.790 1.00 88.00 124 PRO A C 1
ATOM 1017 O O . PRO A 1 124 ? 16.486 0.557 -2.625 1.00 88.00 124 PRO A O 1
ATOM 1020 N N . THR A 1 125 ? 18.174 1.814 -1.851 1.00 88.12 125 THR A N 1
ATOM 1021 C CA . THR A 1 125 ? 19.092 1.559 -2.975 1.00 88.12 125 THR A CA 1
ATOM 1022 C C . THR A 1 125 ? 19.456 0.082 -3.151 1.00 88.12 125 THR A C 1
ATOM 1024 O O . THR A 1 125 ? 19.999 -0.304 -4.183 1.00 88.12 125 THR A O 1
ATOM 1027 N N . GLN A 1 126 ? 19.159 -0.756 -2.154 1.00 87.94 126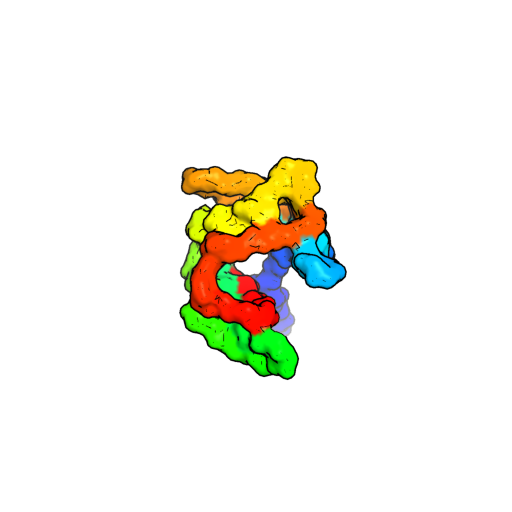 GLN A N 1
ATOM 1028 C CA . GLN A 1 126 ? 19.356 -2.202 -2.196 1.00 87.94 126 GLN A CA 1
ATOM 1029 C C . GLN A 1 126 ? 18.247 -2.938 -2.959 1.00 87.94 126 GLN A C 1
ATOM 1031 O O . GLN A 1 126 ? 18.416 -4.125 -3.237 1.00 87.94 126 GLN A O 1
ATOM 1036 N N . VAL A 1 127 ? 17.126 -2.280 -3.294 1.00 87.38 127 VAL A N 1
ATOM 1037 C CA . VAL A 1 127 ? 16.095 -2.889 -4.145 1.00 87.38 127 VAL A CA 1
ATOM 1038 C C . VAL A 1 127 ? 16.662 -3.008 -5.564 1.00 87.38 127 VAL A C 1
ATOM 1040 O O . VAL A 1 127 ? 16.955 -1.989 -6.190 1.00 87.38 127 VAL A O 1
ATOM 1043 N N . PRO A 1 128 ? 16.852 -4.228 -6.094 1.00 87.50 128 PRO A N 1
ATOM 1044 C CA . PRO A 1 128 ? 17.460 -4.404 -7.403 1.00 87.50 128 PRO A CA 1
ATOM 1045 C C . PRO A 1 128 ? 16.491 -4.024 -8.525 1.00 87.50 128 PRO A C 1
ATOM 1047 O O . PRO A 1 128 ? 15.277 -4.203 -8.420 1.00 87.50 128 PRO A O 1
ATOM 1050 N N . ASN A 1 129 ? 17.053 -3.590 -9.652 1.00 85.25 129 ASN A N 1
ATOM 1051 C CA . ASN A 1 129 ? 16.299 -3.420 -10.890 1.00 85.25 129 ASN A CA 1
ATOM 1052 C C . ASN A 1 129 ? 15.801 -4.777 -11.406 1.00 85.25 129 ASN A C 1
ATOM 1054 O O . ASN A 1 129 ? 16.560 -5.747 -11.456 1.00 85.25 129 ASN A O 1
ATOM 1058 N N . GLY A 1 130 ? 14.550 -4.830 -11.859 1.00 86.25 130 GLY A N 1
ATOM 1059 C CA . GLY A 1 130 ? 13.960 -6.033 -12.438 1.00 86.25 130 GLY A CA 1
ATOM 1060 C C . GLY A 1 130 ? 12.520 -6.243 -11.994 1.00 86.25 130 GLY A C 1
ATOM 1061 O O . GLY A 1 130 ? 11.777 -5.288 -11.774 1.00 86.25 130 GLY A O 1
ATOM 1062 N N . ILE A 1 131 ? 12.119 -7.509 -11.898 1.00 87.12 131 ILE A N 1
ATOM 1063 C CA . ILE A 1 131 ? 10.800 -7.887 -11.394 1.00 87.12 131 ILE A CA 1
ATOM 1064 C C . ILE A 1 131 ? 10.877 -7.925 -9.874 1.00 87.12 131 ILE A C 1
ATOM 1066 O O . ILE A 1 131 ? 11.676 -8.675 -9.315 1.00 87.12 131 ILE A O 1
ATOM 1070 N N . LEU A 1 132 ? 10.009 -7.160 -9.220 1.00 88.75 132 LEU A N 1
ATOM 1071 C CA . LEU A 1 132 ? 9.768 -7.259 -7.789 1.00 88.75 132 LEU A CA 1
ATOM 1072 C C . LEU A 1 132 ? 8.439 -7.978 -7.561 1.00 88.75 132 LEU A C 1
ATOM 1074 O O . LEU A 1 132 ? 7.408 -7.593 -8.111 1.00 88.75 132 LEU A O 1
ATOM 1078 N N . LYS A 1 133 ? 8.462 -9.016 -6.731 1.00 90.38 133 LYS A N 1
ATOM 1079 C CA . LYS A 1 133 ? 7.266 -9.663 -6.200 1.00 90.38 133 LYS A CA 1
ATOM 1080 C C . LYS A 1 133 ? 7.177 -9.354 -4.718 1.00 90.38 133 LYS A C 1
ATOM 1082 O O . LYS A 1 133 ? 8.152 -9.528 -3.992 1.00 90.38 133 LYS A O 1
ATOM 1087 N N . THR A 1 134 ? 5.997 -8.964 -4.269 1.00 89.69 134 THR A N 1
ATOM 1088 C CA . THR A 1 134 ? 5.707 -8.754 -2.855 1.00 89.69 134 THR A CA 1
ATOM 1089 C C . THR A 1 134 ? 4.580 -9.679 -2.421 1.00 89.69 134 THR A C 1
ATOM 1091 O O . THR A 1 134 ? 3.701 -10.039 -3.206 1.00 89.69 134 THR A O 1
ATOM 1094 N N . LYS A 1 135 ? 4.627 -10.104 -1.164 1.00 91.12 135 LYS A N 1
ATOM 1095 C CA . LYS A 1 135 ? 3.536 -10.801 -0.492 1.00 91.12 135 LYS A CA 1
ATOM 1096 C C . LYS A 1 135 ? 3.210 -9.998 0.751 1.00 91.12 135 LYS A C 1
ATOM 1098 O O . LYS A 1 135 ? 4.079 -9.797 1.593 1.00 91.12 135 LYS A O 1
ATOM 1103 N N . MET A 1 136 ? 1.972 -9.532 0.820 1.00 89.00 136 MET A N 1
ATOM 1104 C CA . MET A 1 136 ? 1.439 -8.801 1.963 1.00 89.00 136 MET A CA 1
ATOM 1105 C C . MET A 1 136 ? 0.555 -9.756 2.766 1.00 89.00 136 MET A C 1
ATOM 1107 O O . MET A 1 136 ? -0.167 -10.565 2.177 1.00 89.00 136 MET A O 1
ATOM 1111 N N . THR A 1 137 ? 0.661 -9.731 4.091 1.00 86.69 137 THR A N 1
ATOM 1112 C CA . THR A 1 137 ? -0.128 -10.568 5.013 1.00 86.69 137 THR A CA 1
ATOM 1113 C C . THR A 1 137 ? -0.468 -9.777 6.254 1.00 86.69 137 THR A C 1
ATOM 1115 O O . THR A 1 137 ? 0.461 -9.103 6.761 1.00 86.69 137 THR A O 1
#

Foldseek 3Di:
DDDDDDPDDDDDQKDDPQWDQDDPLRFIWGKIFGNAQQAQVPDWKWKWKWFDAVPGPDTDTDPDIGHTGRPQVCCLPPVLQFPLVQDDPPPFKVQDDADNVTDPRRGGDMMTGHRTRTDCVSPPPPPDPHDMDMDMD

Secondary structure (DSSP, 8-state):
--PPPPPPS----EE-TT-EEETTTTEEEEEEEESS-B-TTT-EEEEEEEEE-TT----EE-S-SEEEEEHHHHIIIIIHHHTGGG--BTTTB-SPP--TT---SBPPEEEEEEEE----TTS-TTS-SSEEEEEE-

Organism: Bactrocera dorsalis (NCBI:txid27457)

InterPro domains:
  IPR010512 Protein of unknown function DUF1091 [PF06477] (56-131)

pLDDT: mean 88.84, std 11.91, range [35.59, 97.88]